Protein AF-A0A329XQ61-F1 (afdb_monomer_lite)

Secondary structure (DSSP, 8-state):
-------TT---GGGHHHHHHHHHHTTS-BTTB----------HHHHHHHHHHHGGG-EEEEEEEEE-TTS-EEEEEEEEEPTTSHHHHHHHH-SS--GGGPPPPHHHHHHHHH----------

pLDDT: mean 82.71, std 17.55, range [29.56, 96.75]

Sequence (124 aa):
MWRQHKPENGLHPAKIADILELLRSMTEARDGHAGQVLVNTHSPYLVQDAMQDHADDVLCAVPWRRRDADGRITESVTFNPLPGTWRSEQWERSDDRPRSSAPVSRSKLFAFLYNPSEPEETDE

Structure (mmCIF, N/CA/C/O backbone):
data_AF-A0A329XQ61-F1
#
_entry.id   AF-A0A329XQ61-F1
#
loop_
_atom_site.group_PDB
_atom_site.id
_atom_site.type_symbol
_atom_site.label_atom_id
_atom_site.label_alt_id
_atom_site.label_comp_id
_atom_site.label_asym_id
_atom_site.label_entity_id
_atom_site.label_seq_i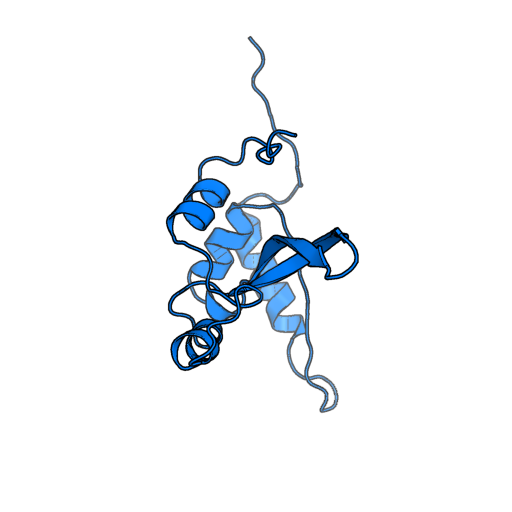d
_atom_site.pdbx_PDB_ins_code
_atom_site.Cartn_x
_atom_site.Cartn_y
_atom_site.Cartn_z
_atom_site.occupancy
_atom_site.B_iso_or_equiv
_atom_site.auth_seq_id
_atom_site.auth_comp_id
_atom_site.auth_asym_id
_atom_site.auth_atom_id
_atom_site.pdbx_PDB_model_num
ATOM 1 N N . MET A 1 1 ? -16.030 33.340 -6.146 1.00 35.09 1 MET A N 1
ATOM 2 C CA . MET A 1 1 ? -15.930 32.156 -7.026 1.00 35.09 1 MET A CA 1
ATOM 3 C C . MET A 1 1 ? -14.455 31.804 -7.129 1.00 35.09 1 MET A C 1
ATOM 5 O O . MET A 1 1 ? -13.739 32.503 -7.826 1.00 35.09 1 MET A O 1
ATOM 9 N N . TRP A 1 2 ? -13.975 30.814 -6.376 1.00 29.56 2 TRP A N 1
ATOM 10 C CA . TRP A 1 2 ? -12.562 30.424 -6.401 1.00 29.56 2 TRP A CA 1
ATOM 11 C C . TRP A 1 2 ? -12.450 28.989 -6.915 1.00 29.56 2 TRP A C 1
ATOM 13 O O . TRP A 1 2 ? -13.003 28.070 -6.317 1.00 29.56 2 TRP A O 1
ATOM 23 N N . ARG A 1 3 ? -11.773 28.817 -8.060 1.00 37.34 3 ARG A N 1
ATOM 24 C CA . ARG A 1 3 ? -11.316 27.512 -8.554 1.00 37.34 3 ARG A CA 1
ATOM 25 C C . ARG A 1 3 ? -10.262 27.007 -7.576 1.00 37.34 3 ARG A C 1
ATOM 27 O O . ARG A 1 3 ? -9.185 27.588 -7.483 1.00 37.34 3 ARG A O 1
ATOM 34 N N . GLN A 1 4 ? -10.578 25.939 -6.861 1.00 39.84 4 GLN A N 1
ATOM 35 C CA . GLN A 1 4 ? -9.623 25.240 -6.020 1.00 39.84 4 GLN A CA 1
ATOM 36 C C . GLN A 1 4 ? -8.660 24.471 -6.938 1.00 39.84 4 GLN A C 1
ATOM 38 O O . GLN A 1 4 ? -8.980 23.408 -7.461 1.00 39.84 4 GLN A O 1
ATOM 43 N N . HIS A 1 5 ? -7.494 25.051 -7.199 1.00 39.62 5 HIS A N 1
ATOM 44 C CA . HIS A 1 5 ? -6.340 24.308 -7.685 1.00 39.62 5 HIS A CA 1
ATOM 45 C C . HIS A 1 5 ? -5.757 23.622 -6.444 1.00 39.62 5 HIS A C 1
ATOM 47 O O . HIS A 1 5 ? -5.031 24.261 -5.692 1.00 39.62 5 HIS A O 1
ATOM 53 N N . LYS A 1 6 ? -6.169 22.384 -6.140 1.00 36.34 6 LYS A N 1
ATOM 54 C CA . LYS A 1 6 ? -5.522 21.577 -5.090 1.00 36.34 6 LYS A CA 1
ATOM 55 C C . LYS A 1 6 ? -4.110 21.222 -5.606 1.00 36.34 6 LYS A C 1
ATOM 57 O O . LYS A 1 6 ? -4.032 20.463 -6.568 1.00 36.34 6 LYS A O 1
ATOM 62 N N . PRO A 1 7 ? -3.013 21.789 -5.063 1.00 49.28 7 PRO A N 1
ATOM 63 C CA . PRO A 1 7 ? -1.663 21.684 -5.628 1.00 49.28 7 PRO A CA 1
ATOM 64 C C . PRO A 1 7 ? -0.805 20.555 -5.023 1.00 49.28 7 PRO A C 1
ATOM 66 O O . PRO A 1 7 ? 0.417 20.576 -5.133 1.00 49.28 7 PRO A O 1
ATOM 69 N N . GLU A 1 8 ? -1.406 19.555 -4.392 1.00 42.97 8 GLU A N 1
ATOM 70 C CA . GLU A 1 8 ? -0.681 18.462 -3.732 1.00 42.97 8 GLU A CA 1
ATOM 71 C C . GLU A 1 8 ? -0.600 17.291 -4.737 1.00 42.97 8 GLU A C 1
ATOM 73 O O . GLU A 1 8 ? -1.595 16.615 -4.964 1.00 42.97 8 GLU A O 1
ATOM 78 N N . ASN A 1 9 ? 0.464 17.009 -5.504 1.00 51.38 9 ASN A N 1
ATOM 79 C CA . ASN A 1 9 ? 1.899 17.086 -5.230 1.00 51.38 9 ASN A CA 1
ATOM 80 C C . ASN A 1 9 ? 2.730 17.089 -6.541 1.00 51.38 9 ASN A C 1
ATOM 82 O O . ASN A 1 9 ? 3.352 16.080 -6.844 1.00 51.38 9 ASN A O 1
ATOM 86 N N . GLY A 1 10 ? 2.722 18.148 -7.364 1.00 54.19 10 GLY A N 1
ATOM 87 C CA . GLY A 1 10 ? 3.696 18.393 -8.465 1.00 54.19 10 GLY A CA 1
ATOM 88 C C . GLY A 1 10 ? 3.888 17.344 -9.590 1.00 54.19 10 GLY A C 1
ATOM 89 O O . GLY A 1 10 ? 4.545 17.633 -10.588 1.00 54.19 10 GLY A O 1
ATOM 90 N N . LEU A 1 11 ? 3.322 16.147 -9.471 1.00 62.69 11 LEU A N 1
ATOM 91 C CA . LEU A 1 11 ? 3.426 15.047 -10.412 1.00 62.69 11 LEU A CA 1
ATOM 92 C C . LEU A 1 11 ? 2.224 15.096 -11.336 1.00 62.69 11 LEU A C 1
ATOM 94 O O . LEU A 1 11 ? 1.091 14.822 -10.943 1.00 62.69 11 LEU A O 1
ATOM 98 N N . HIS A 1 12 ? 2.483 15.482 -12.579 1.00 70.38 12 HIS A N 1
ATOM 99 C CA . HIS A 1 12 ? 1.481 15.436 -13.629 1.00 70.38 12 HIS A CA 1
ATOM 100 C C . HIS A 1 12 ? 0.968 13.989 -13.776 1.00 70.38 12 HIS A C 1
ATOM 102 O O . HIS A 1 12 ? 1.799 13.082 -13.787 1.00 70.38 12 HIS A O 1
ATOM 108 N N . PRO A 1 13 ? -0.346 13.736 -13.948 1.00 71.06 13 PRO A N 1
ATOM 109 C CA . PRO A 1 13 ? -0.880 12.376 -14.086 1.00 71.06 13 PRO A CA 1
ATOM 110 C C . PRO A 1 13 ? -0.158 11.537 -15.149 1.00 71.06 13 PRO A C 1
ATOM 112 O O . PRO A 1 13 ? 0.142 10.373 -14.927 1.00 71.06 13 PRO A O 1
ATOM 115 N N . ALA A 1 14 ? 0.248 12.171 -16.253 1.00 78.06 14 ALA A N 1
ATOM 116 C CA . ALA A 1 14 ? 1.047 11.534 -17.308 1.00 78.06 14 ALA A CA 1
ATOM 117 C C . ALA A 1 14 ? 2.466 11.084 -16.888 1.00 78.06 14 ALA A C 1
ATOM 119 O O . ALA A 1 14 ? 3.178 10.530 -17.713 1.00 78.06 14 ALA A O 1
ATOM 120 N N . LYS A 1 15 ? 2.909 11.372 -15.659 1.00 82.94 15 LYS A N 1
ATOM 121 C CA . LYS A 1 15 ? 4.202 10.958 -15.089 1.00 82.94 15 LYS A CA 1
ATOM 122 C C . LYS A 1 15 ? 4.075 9.893 -14.007 1.00 82.94 15 LYS A C 1
ATOM 124 O O . LYS A 1 15 ? 5.092 9.407 -13.532 1.00 82.94 15 LYS A O 1
ATOM 129 N N . ILE A 1 16 ? 2.854 9.539 -13.610 1.00 85.88 16 ILE A N 1
ATOM 130 C CA . ILE A 1 16 ? 2.622 8.562 -12.542 1.00 85.88 16 ILE A CA 1
ATOM 131 C C . ILE A 1 16 ? 3.120 7.178 -12.964 1.00 85.88 16 ILE A C 1
ATOM 133 O O . ILE A 1 16 ? 3.886 6.580 -12.211 1.00 85.88 16 ILE A O 1
ATOM 137 N N . ALA A 1 17 ? 2.783 6.740 -14.179 1.00 86.19 17 ALA A N 1
ATOM 138 C CA . ALA A 1 17 ? 3.252 5.471 -14.729 1.00 86.19 17 ALA A CA 1
ATOM 139 C C . ALA A 1 17 ? 4.791 5.397 -14.777 1.00 86.19 17 ALA A C 1
ATOM 141 O O . ALA A 1 17 ? 5.371 4.474 -14.209 1.00 86.19 17 ALA A O 1
ATOM 142 N N . ASP A 1 18 ? 5.454 6.426 -15.332 1.00 88.69 18 ASP A N 1
ATOM 143 C CA . ASP A 1 18 ? 6.927 6.527 -15.383 1.00 88.69 18 ASP A CA 1
ATOM 144 C C . ASP A 1 18 ? 7.562 6.386 -13.981 1.00 88.69 18 ASP A C 1
ATOM 146 O O . ASP A 1 18 ? 8.620 5.781 -13.799 1.00 88.69 18 ASP A O 1
ATOM 150 N N . ILE A 1 19 ? 6.924 6.966 -12.961 1.00 88.38 19 ILE A N 1
ATOM 151 C CA . ILE A 1 19 ? 7.416 6.936 -11.580 1.00 88.38 19 ILE A CA 1
ATOM 152 C C . ILE A 1 19 ? 7.205 5.571 -10.942 1.00 88.38 19 ILE A C 1
ATOM 154 O O . ILE A 1 19 ? 8.098 5.094 -10.244 1.00 88.38 19 ILE A O 1
ATOM 158 N N . LEU A 1 20 ? 6.054 4.936 -11.164 1.00 88.94 20 LEU A N 1
ATOM 159 C CA . LEU A 1 20 ? 5.820 3.578 -10.682 1.00 88.94 20 LEU A CA 1
ATOM 160 C C . LEU A 1 20 ? 6.802 2.595 -11.317 1.00 88.94 20 LEU A C 1
ATOM 162 O O . LEU A 1 20 ? 7.345 1.754 -10.603 1.00 88.94 20 LEU A O 1
ATOM 166 N N . GLU A 1 21 ? 7.090 2.733 -12.611 1.00 91.06 21 GLU A N 1
ATOM 167 C CA . GLU A 1 21 ? 8.102 1.929 -13.299 1.00 91.06 21 GLU A CA 1
ATOM 168 C C . GLU A 1 21 ? 9.492 2.123 -12.674 1.00 91.06 21 GLU A C 1
ATOM 170 O O . GLU A 1 21 ? 10.156 1.148 -12.311 1.00 91.06 21 GLU A O 1
ATOM 175 N N . LEU A 1 22 ? 9.901 3.375 -12.440 1.00 91.00 22 LEU A N 1
ATOM 176 C CA . LEU A 1 22 ? 11.162 3.676 -11.761 1.00 91.00 22 LEU A CA 1
ATOM 177 C C . LEU A 1 22 ? 11.225 3.037 -10.366 1.00 91.00 22 LEU A C 1
ATOM 179 O O . LEU A 1 22 ? 12.192 2.346 -10.047 1.00 91.00 22 LEU A O 1
ATOM 183 N N . LEU A 1 23 ? 10.198 3.230 -9.538 1.00 90.62 23 LEU A N 1
ATOM 184 C CA . LEU A 1 23 ? 10.143 2.667 -8.186 1.00 90.62 23 LEU A CA 1
ATOM 185 C C . LEU A 1 23 ? 10.185 1.131 -8.202 1.00 90.62 23 LEU A C 1
ATOM 187 O O . LEU A 1 23 ? 10.824 0.531 -7.340 1.00 90.62 23 LEU A O 1
ATOM 191 N N . ARG A 1 24 ? 9.567 0.489 -9.200 1.00 89.56 24 ARG A N 1
ATOM 192 C CA . ARG A 1 24 ? 9.619 -0.967 -9.401 1.00 89.56 24 ARG A CA 1
ATOM 193 C C . ARG A 1 24 ? 11.009 -1.444 -9.790 1.00 89.56 24 ARG A C 1
ATOM 195 O O . ARG A 1 24 ? 11.483 -2.406 -9.194 1.00 89.56 24 ARG A O 1
ATOM 202 N N . SER A 1 25 ? 11.701 -0.748 -10.690 1.00 90.75 25 SER A N 1
ATOM 203 C CA . SER A 1 25 ? 13.091 -1.089 -11.041 1.00 90.75 25 SER A CA 1
ATOM 204 C C . SER A 1 25 ? 14.027 -1.051 -9.824 1.00 90.75 25 SER A C 1
ATOM 206 O O . SER A 1 25 ? 14.987 -1.809 -9.736 1.00 90.75 25 SER A O 1
ATOM 208 N N . MET A 1 26 ? 13.719 -0.222 -8.820 1.00 89.56 26 MET A N 1
ATOM 209 C CA . MET A 1 26 ? 14.490 -0.170 -7.574 1.00 89.56 26 MET A CA 1
ATOM 210 C C . MET A 1 26 ? 14.271 -1.390 -6.663 1.00 89.56 26 MET A C 1
ATOM 212 O O . MET A 1 26 ? 15.036 -1.574 -5.716 1.00 89.56 26 MET A O 1
ATOM 216 N N . THR A 1 27 ? 13.251 -2.216 -6.922 1.00 89.75 27 THR A N 1
ATOM 217 C CA . THR A 1 27 ? 13.008 -3.477 -6.195 1.00 89.75 27 THR A CA 1
ATOM 218 C C . THR A 1 27 ? 13.829 -4.646 -6.738 1.00 89.75 27 THR A C 1
ATOM 220 O O . THR A 1 27 ? 13.926 -5.685 -6.081 1.00 89.75 27 THR A O 1
ATOM 223 N N . GLU A 1 28 ? 14.456 -4.481 -7.908 1.00 88.06 28 GLU A N 1
ATOM 224 C CA . GLU A 1 28 ? 15.328 -5.496 -8.488 1.00 88.06 28 GLU A CA 1
ATOM 225 C C . GLU A 1 28 ? 16.465 -5.843 -7.524 1.00 88.06 28 GLU A C 1
ATOM 227 O O . GLU A 1 28 ? 17.084 -4.972 -6.903 1.00 88.06 28 GLU A O 1
ATOM 232 N N . ALA A 1 29 ? 16.734 -7.142 -7.386 1.00 83.19 29 ALA A N 1
ATOM 233 C CA . ALA A 1 29 ? 17.749 -7.613 -6.466 1.00 83.19 29 ALA A CA 1
ATOM 234 C C . ALA A 1 29 ? 19.131 -7.083 -6.870 1.00 83.19 29 ALA A C 1
ATOM 236 O O . ALA A 1 29 ? 19.572 -7.255 -8.008 1.00 83.19 29 ALA A O 1
ATOM 237 N N . ARG A 1 30 ? 19.840 -6.477 -5.917 1.00 82.88 30 ARG A N 1
ATOM 238 C CA . ARG A 1 30 ? 21.213 -5.993 -6.100 1.00 82.88 30 ARG A CA 1
ATOM 239 C C . ARG A 1 30 ? 22.147 -6.782 -5.209 1.00 82.88 30 ARG A C 1
ATOM 241 O O . ARG A 1 30 ? 21.857 -6.993 -4.034 1.00 82.88 30 ARG A O 1
ATOM 248 N N . ASP A 1 31 ? 23.243 -7.260 -5.790 1.00 85.69 31 ASP A N 1
ATOM 249 C CA . ASP A 1 31 ? 24.277 -8.018 -5.079 1.00 85.69 31 ASP A CA 1
ATOM 250 C C . ASP A 1 31 ? 23.710 -9.194 -4.256 1.00 85.69 31 ASP A C 1
ATOM 252 O O . ASP A 1 31 ? 24.133 -9.453 -3.131 1.00 85.69 31 ASP A O 1
ATOM 256 N N . GLY A 1 32 ? 22.695 -9.882 -4.795 1.00 85.00 32 GLY A N 1
ATOM 257 C CA . GLY A 1 32 ? 22.037 -11.023 -4.145 1.00 85.00 32 GLY A CA 1
ATOM 258 C C . GLY A 1 32 ? 21.023 -10.674 -3.048 1.00 85.00 32 GLY A C 1
ATOM 259 O O . GLY A 1 32 ? 20.491 -11.585 -2.419 1.00 85.00 32 GLY A O 1
ATOM 260 N N . HIS A 1 33 ? 20.721 -9.393 -2.826 1.00 83.62 33 HIS A N 1
ATOM 261 C CA . HIS A 1 33 ? 19.750 -8.940 -1.829 1.00 83.62 33 HIS A CA 1
ATOM 262 C C . HIS A 1 33 ? 18.470 -8.454 -2.509 1.00 83.62 33 HIS A C 1
ATOM 264 O O . HIS A 1 33 ? 18.530 -7.643 -3.432 1.00 83.62 33 HIS A O 1
ATOM 270 N N . ALA A 1 34 ? 17.311 -8.932 -2.049 1.00 84.50 34 ALA A N 1
ATOM 271 C CA . ALA A 1 34 ? 16.018 -8.452 -2.531 1.00 84.50 34 ALA A CA 1
ATOM 272 C C . ALA A 1 34 ? 15.818 -6.970 -2.168 1.00 84.50 34 ALA A C 1
ATOM 274 O O . ALA A 1 34 ? 16.047 -6.577 -1.022 1.00 84.50 34 ALA A O 1
ATOM 275 N N . GLY A 1 35 ? 15.390 -6.156 -3.137 1.00 88.56 35 GLY A N 1
ATOM 276 C CA . GLY A 1 35 ? 15.049 -4.754 -2.921 1.00 88.56 35 GLY A CA 1
ATOM 277 C C . GLY A 1 35 ? 13.587 -4.600 -2.506 1.00 88.56 35 GLY A C 1
ATOM 278 O O . GLY A 1 35 ? 12.702 -5.240 -3.069 1.00 88.56 35 GLY A O 1
ATOM 279 N N . GLN A 1 36 ? 13.312 -3.727 -1.537 1.00 91.12 36 GLN A N 1
ATOM 280 C CA . GLN A 1 36 ? 11.948 -3.336 -1.187 1.00 91.12 36 GLN A CA 1
ATOM 281 C C . GLN A 1 36 ? 11.841 -1.815 -1.155 1.00 91.12 36 GLN A C 1
ATOM 283 O O . GLN A 1 36 ? 12.646 -1.136 -0.520 1.00 91.12 36 GLN A O 1
ATOM 288 N N . VAL A 1 37 ? 10.808 -1.291 -1.810 1.00 92.75 37 VAL A N 1
ATOM 289 C CA . VAL A 1 37 ? 10.455 0.128 -1.779 1.00 92.75 37 VAL A CA 1
ATOM 290 C C . VAL A 1 37 ? 9.075 0.255 -1.150 1.00 92.75 37 VAL A C 1
ATOM 292 O O . VAL A 1 37 ? 8.115 -0.340 -1.634 1.00 92.75 37 VAL A O 1
ATOM 295 N N . LEU A 1 38 ? 8.975 1.017 -0.060 1.00 93.56 38 LEU A N 1
ATOM 296 C CA . LEU A 1 38 ? 7.700 1.358 0.566 1.00 93.56 38 LEU A CA 1
ATOM 297 C C . LEU A 1 38 ? 7.324 2.788 0.186 1.00 93.56 38 LEU A C 1
ATOM 299 O O . LEU A 1 38 ? 8.052 3.730 0.498 1.00 93.56 38 LEU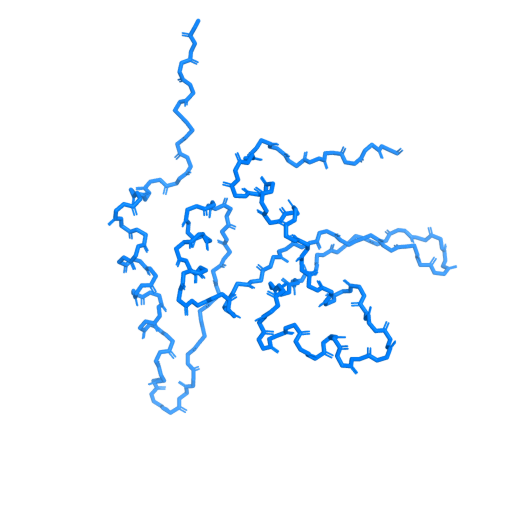 A O 1
ATOM 303 N N . VAL A 1 39 ? 6.169 2.944 -0.454 1.00 92.56 39 VAL A N 1
ATOM 304 C CA . VAL A 1 39 ? 5.628 4.248 -0.840 1.00 92.56 39 VAL A CA 1
ATOM 305 C C . VAL A 1 39 ? 4.376 4.511 -0.023 1.00 92.56 39 VAL A C 1
ATOM 307 O O . VAL A 1 39 ? 3.389 3.791 -0.141 1.00 92.56 39 VAL A O 1
ATOM 310 N N . ASN A 1 40 ? 4.404 5.558 0.796 1.00 92.44 40 ASN A N 1
ATOM 311 C CA . ASN A 1 40 ? 3.192 6.101 1.392 1.00 92.44 40 ASN A CA 1
ATOM 312 C C . ASN A 1 40 ? 2.650 7.199 0.468 1.00 92.44 40 ASN A C 1
ATOM 314 O O . ASN A 1 40 ? 3.402 8.074 0.037 1.00 92.44 40 ASN A O 1
ATOM 318 N N . THR A 1 41 ? 1.364 7.139 0.131 1.00 89.38 41 THR A N 1
ATOM 319 C CA . THR A 1 41 ? 0.724 8.111 -0.753 1.00 89.38 41 THR A CA 1
ATOM 320 C C . THR A 1 41 ? -0.704 8.401 -0.309 1.00 89.38 41 THR A C 1
ATOM 322 O O . THR A 1 41 ? -1.434 7.511 0.120 1.00 89.38 41 THR A O 1
ATOM 325 N N . HIS A 1 42 ? -1.120 9.653 -0.491 1.00 88.62 42 HIS A N 1
ATOM 326 C CA . HIS A 1 42 ? -2.524 10.066 -0.446 1.00 88.62 42 HIS A CA 1
ATOM 327 C C . HIS A 1 42 ? -3.089 10.338 -1.850 1.00 88.62 42 HIS A C 1
ATOM 329 O O . HIS A 1 42 ? -4.235 10.753 -1.976 1.00 88.62 42 HIS A O 1
ATOM 335 N N . SER A 1 43 ? -2.300 10.128 -2.913 1.00 87.06 43 SER A N 1
ATOM 336 C CA . SER A 1 43 ? -2.728 10.399 -4.287 1.00 87.06 43 SER A CA 1
ATOM 337 C C . SER A 1 43 ? -3.651 9.286 -4.794 1.00 87.06 43 SER A C 1
ATOM 339 O O . SER A 1 43 ? -3.169 8.169 -5.015 1.00 87.06 43 SER A O 1
ATOM 341 N N . PRO A 1 44 ? -4.944 9.565 -5.059 1.00 88.69 44 PRO A N 1
ATOM 342 C CA . PRO A 1 44 ? -5.844 8.564 -5.623 1.00 88.69 44 PRO A CA 1
ATOM 343 C C . PRO A 1 44 ? -5.397 8.130 -7.023 1.00 88.69 44 PRO A C 1
ATOM 345 O O . PRO A 1 44 ? -5.615 6.985 -7.399 1.00 88.69 44 PRO A O 1
ATOM 348 N N . TYR A 1 45 ? -4.714 9.002 -7.772 1.00 87.56 45 TYR A N 1
ATOM 349 C CA . TYR A 1 45 ? -4.211 8.690 -9.110 1.00 87.56 45 TYR A CA 1
ATOM 350 C C . TYR A 1 45 ? -3.076 7.661 -9.086 1.00 87.56 45 TYR A C 1
ATOM 352 O O . TYR A 1 45 ? -3.072 6.751 -9.905 1.00 87.56 45 TYR A O 1
ATOM 360 N N . LEU A 1 46 ? -2.143 7.763 -8.127 1.00 88.38 46 LEU A N 1
ATOM 361 C CA . LEU A 1 46 ? -1.064 6.776 -7.980 1.00 88.38 46 LEU A CA 1
ATOM 362 C C . LEU A 1 46 ? -1.627 5.413 -7.576 1.00 88.38 46 LEU A C 1
ATOM 364 O O . LEU A 1 46 ? -1.204 4.389 -8.101 1.00 88.38 46 LEU A O 1
ATOM 368 N N . VAL A 1 47 ? -2.613 5.408 -6.676 1.00 91.75 47 VAL A N 1
ATOM 369 C CA . VAL A 1 47 ? -3.292 4.178 -6.255 1.00 91.75 47 VAL A CA 1
ATOM 370 C C . VAL A 1 47 ? -4.072 3.553 -7.414 1.00 91.75 47 VAL A C 1
ATOM 372 O O . VAL A 1 47 ? -3.961 2.350 -7.616 1.00 91.75 47 VAL A O 1
ATOM 375 N N . GLN A 1 48 ? -4.806 4.345 -8.205 1.00 91.06 48 GLN A N 1
ATOM 376 C CA . GLN A 1 48 ? -5.507 3.849 -9.397 1.00 91.06 48 GLN A CA 1
ATOM 377 C C . GLN A 1 48 ? -4.553 3.196 -10.393 1.00 91.06 48 GLN A C 1
ATOM 379 O O . GLN A 1 48 ? -4.855 2.108 -10.867 1.00 91.06 48 GLN A O 1
ATOM 384 N N . ASP A 1 49 ? -3.419 3.834 -10.682 1.00 90.94 49 ASP A N 1
ATOM 385 C CA . ASP A 1 49 ? -2.426 3.327 -11.633 1.00 90.94 49 ASP A CA 1
ATOM 386 C C . ASP A 1 49 ? -1.770 2.035 -11.117 1.00 90.94 49 ASP A C 1
ATOM 388 O O . ASP A 1 49 ? -1.752 1.021 -11.808 1.00 90.94 49 ASP A O 1
ATOM 392 N N . ALA A 1 50 ? -1.362 2.007 -9.841 1.00 92.19 50 ALA A N 1
ATOM 393 C CA . ALA A 1 50 ? -0.821 0.802 -9.208 1.00 92.19 50 ALA A CA 1
ATOM 394 C C . ALA A 1 50 ? -1.819 -0.370 -9.215 1.00 92.19 50 ALA A C 1
ATOM 396 O O . ALA A 1 50 ? -1.424 -1.521 -9.384 1.00 92.19 50 ALA A O 1
ATOM 397 N N . MET A 1 51 ? -3.115 -0.091 -9.057 1.00 92.81 51 MET A N 1
ATOM 398 C CA . MET A 1 51 ? -4.163 -1.111 -9.067 1.00 92.81 51 MET A CA 1
ATOM 399 C C . MET A 1 51 ? -4.425 -1.738 -10.440 1.00 92.81 51 MET A C 1
ATOM 401 O O . MET A 1 51 ? -5.047 -2.798 -10.466 1.00 92.81 51 MET A O 1
ATOM 405 N N . GLN A 1 52 ? -4.006 -1.119 -11.552 1.00 90.62 52 GLN A N 1
ATOM 406 C CA . GLN A 1 52 ? -4.291 -1.646 -12.895 1.00 90.62 52 GLN A CA 1
ATOM 407 C C . GLN A 1 52 ? -3.642 -3.014 -13.108 1.00 90.62 52 GLN A C 1
ATOM 409 O O . GLN A 1 52 ? -4.339 -3.966 -13.451 1.00 90.62 52 GLN A O 1
ATOM 414 N N . ASP A 1 53 ? -2.346 -3.117 -12.810 1.00 88.62 53 ASP A N 1
ATOM 415 C CA . ASP A 1 53 ? -1.564 -4.336 -13.049 1.00 88.62 53 ASP A CA 1
ATOM 416 C C . ASP A 1 53 ? -1.006 -4.962 -11.762 1.00 88.62 53 ASP A C 1
ATOM 418 O O . ASP A 1 53 ? -0.512 -6.089 -11.768 1.00 88.62 53 ASP A O 1
ATOM 422 N N . HIS A 1 54 ? -1.084 -4.248 -10.635 1.00 92.50 54 HIS A N 1
ATOM 423 C CA . HIS A 1 54 ? -0.371 -4.607 -9.411 1.00 92.50 54 HIS A CA 1
ATOM 424 C C . HIS A 1 54 ? -1.178 -4.319 -8.138 1.00 92.50 54 HIS A C 1
ATOM 426 O O . HIS A 1 54 ? -0.654 -3.823 -7.138 1.00 92.50 54 HIS A O 1
ATOM 432 N N . ALA A 1 55 ? -2.470 -4.654 -8.151 1.00 93.94 55 ALA A N 1
ATOM 433 C CA . ALA A 1 55 ? -3.359 -4.477 -7.000 1.00 93.94 55 ALA A CA 1
ATOM 434 C C . ALA A 1 55 ? -2.837 -5.146 -5.711 1.00 93.94 55 ALA A C 1
ATOM 436 O O . ALA A 1 55 ? -3.083 -4.644 -4.615 1.00 93.94 55 ALA A O 1
ATOM 437 N N . ASP A 1 56 ? -2.079 -6.238 -5.838 1.00 94.44 56 ASP A N 1
ATOM 438 C CA . ASP A 1 56 ? -1.438 -6.941 -4.723 1.00 94.44 56 ASP A CA 1
ATOM 439 C C . ASP A 1 56 ? -0.372 -6.109 -3.986 1.00 94.44 56 ASP A C 1
ATOM 441 O O . ASP A 1 56 ? -0.030 -6.423 -2.845 1.00 94.44 56 ASP A O 1
ATOM 445 N N . ASP A 1 57 ? 0.162 -5.053 -4.602 1.00 93.12 57 ASP A N 1
ATOM 446 C CA . ASP A 1 57 ? 1.172 -4.178 -3.991 1.00 93.12 57 ASP A CA 1
ATOM 447 C C . ASP A 1 57 ? 0.548 -3.067 -3.134 1.00 93.12 57 ASP A C 1
ATOM 449 O O . ASP A 1 57 ? 1.249 -2.378 -2.391 1.00 93.12 57 ASP A O 1
ATOM 453 N N . VAL A 1 58 ? -0.774 -2.887 -3.212 1.00 95.06 58 VAL A N 1
ATOM 454 C CA . VAL A 1 58 ? -1.484 -1.811 -2.521 1.00 95.06 58 VAL A CA 1
ATOM 455 C C . VAL A 1 58 ? -1.970 -2.279 -1.152 1.00 95.06 58 VAL A C 1
ATOM 457 O O . VAL A 1 58 ? -2.755 -3.219 -1.020 1.00 95.06 58 VAL A O 1
ATOM 460 N N . LEU A 1 59 ? -1.547 -1.553 -0.117 1.00 95.88 59 LEU A N 1
ATOM 461 C CA . LEU A 1 59 ? -2.081 -1.656 1.237 1.00 95.88 59 LEU A CA 1
ATOM 462 C C . LEU A 1 59 ? -2.708 -0.324 1.636 1.00 95.88 59 LEU A C 1
ATOM 464 O O . LEU A 1 59 ? -2.124 0.740 1.434 1.00 95.88 59 LEU A O 1
ATOM 468 N N . CYS A 1 60 ? -3.883 -0.376 2.250 1.00 95.94 60 CYS A N 1
ATOM 469 C CA . CYS A 1 60 ? -4.546 0.812 2.762 1.00 95.94 60 CYS A CA 1
ATOM 470 C C . CYS A 1 60 ? -4.265 0.976 4.252 1.00 95.94 60 CYS A C 1
ATOM 472 O O . CYS A 1 60 ? -4.518 0.063 5.039 1.00 95.94 60 CYS A O 1
ATOM 474 N N . ALA A 1 61 ? -3.826 2.169 4.643 1.00 94.88 61 ALA A N 1
ATOM 475 C CA . ALA A 1 61 ? -3.787 2.577 6.038 1.00 94.88 61 ALA A CA 1
ATOM 476 C C . ALA A 1 61 ? -5.222 2.719 6.575 1.00 94.88 61 ALA A C 1
ATOM 478 O O . ALA A 1 61 ? -5.984 3.585 6.140 1.00 94.88 61 ALA A O 1
ATOM 479 N N . VAL A 1 62 ? -5.603 1.851 7.509 1.00 92.88 62 VAL A N 1
ATOM 480 C CA . VAL A 1 62 ? -6.914 1.843 8.159 1.00 92.88 62 VAL A CA 1
ATOM 481 C C . VAL A 1 62 ? -6.723 2.192 9.635 1.00 92.88 62 VAL A C 1
ATOM 483 O O . VAL A 1 62 ? -6.033 1.458 10.345 1.0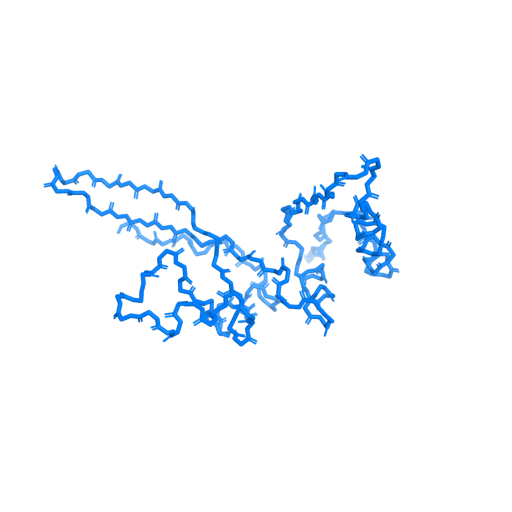0 92.88 62 VAL A O 1
ATOM 486 N N . PRO A 1 63 ? -7.320 3.295 10.121 1.00 91.00 63 PRO A N 1
ATOM 487 C CA . PRO A 1 63 ? -7.329 3.605 11.542 1.00 91.00 63 PRO A CA 1
ATOM 488 C C . PRO A 1 63 ? -7.983 2.478 12.341 1.00 91.00 63 PRO A C 1
ATOM 490 O O . PRO A 1 63 ? -9.040 1.951 11.980 1.00 91.00 63 PRO A O 1
ATOM 493 N N . TRP A 1 64 ? -7.345 2.127 13.445 1.00 85.56 64 TRP A N 1
ATOM 494 C CA . TRP A 1 64 ? -7.751 1.075 14.352 1.00 85.56 64 TRP A CA 1
ATOM 495 C C . TRP A 1 64 ? -7.842 1.641 15.759 1.00 85.56 64 TRP A C 1
ATOM 497 O O . TRP A 1 64 ? -6.879 2.203 16.272 1.00 85.56 64 TRP A O 1
ATOM 507 N N . ARG A 1 65 ? -8.996 1.469 16.405 1.00 87.75 65 ARG A N 1
ATOM 508 C CA . ARG A 1 65 ? -9.203 1.881 17.792 1.00 87.75 65 ARG A CA 1
ATOM 509 C C . ARG A 1 65 ? -9.688 0.691 18.600 1.00 87.75 65 ARG A C 1
ATOM 511 O O . ARG A 1 65 ? -10.710 0.088 18.272 1.00 87.75 65 ARG A O 1
ATOM 518 N N . ARG A 1 66 ? -8.950 0.337 19.650 1.00 86.00 66 ARG A N 1
ATOM 519 C CA . ARG A 1 66 ? -9.286 -0.764 20.559 1.00 86.0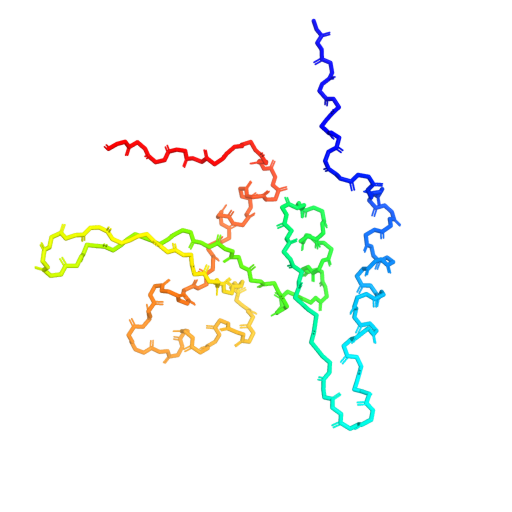0 66 ARG A CA 1
ATOM 520 C C . ARG A 1 66 ? -9.410 -0.233 21.975 1.00 86.00 66 ARG A C 1
ATOM 522 O O . ARG A 1 66 ? -8.591 0.566 22.413 1.00 86.00 66 ARG A O 1
ATOM 529 N N . ARG A 1 67 ? -10.428 -0.708 22.690 1.00 87.31 67 ARG A N 1
ATOM 530 C CA . ARG A 1 67 ? -10.489 -0.571 24.143 1.00 87.31 67 ARG A CA 1
ATOM 531 C C . ARG A 1 67 ? -9.793 -1.773 24.774 1.00 87.31 67 ARG A C 1
ATOM 533 O O . ARG A 1 67 ? -10.174 -2.913 24.505 1.00 87.31 67 ARG A O 1
ATOM 540 N N . ASP A 1 68 ? -8.777 -1.506 25.575 1.00 86.19 68 ASP A N 1
ATOM 541 C CA . ASP A 1 68 ? -8.042 -2.512 26.326 1.00 86.19 68 ASP A CA 1
ATOM 542 C C . ASP A 1 68 ? -8.805 -2.936 27.587 1.00 86.19 68 ASP A C 1
ATOM 544 O O . ASP A 1 68 ? -9.791 -2.316 27.995 1.00 86.19 68 ASP A O 1
ATOM 548 N N . ALA A 1 69 ? -8.361 -4.034 28.204 1.00 88.19 69 ALA A N 1
ATOM 549 C CA . ALA A 1 69 ? -9.015 -4.615 29.377 1.00 88.19 69 ALA A CA 1
ATOM 550 C C . ALA A 1 69 ? -9.011 -3.680 30.604 1.00 88.19 69 ALA A C 1
ATOM 552 O O . ALA A 1 69 ? -9.869 -3.810 31.472 1.00 88.19 69 ALA A O 1
ATOM 553 N N . ASP A 1 70 ? -8.075 -2.730 30.664 1.00 92.38 70 ASP A N 1
ATOM 554 C CA . ASP A 1 70 ? -7.967 -1.698 31.701 1.00 92.38 70 ASP A CA 1
ATOM 555 C C . ASP A 1 70 ? -8.808 -0.440 31.398 1.00 92.38 70 ASP A C 1
ATOM 557 O O . ASP A 1 70 ? -8.761 0.540 32.141 1.00 92.38 70 ASP A O 1
ATOM 561 N N . GLY A 1 71 ? -9.588 -0.457 30.311 1.00 91.56 71 GLY A N 1
ATOM 562 C CA . GLY A 1 71 ? -10.441 0.648 29.882 1.00 91.56 71 GLY A CA 1
ATOM 563 C C . GLY A 1 71 ? -9.729 1.709 29.044 1.00 91.56 71 GLY A C 1
ATOM 564 O O . GLY A 1 71 ? -10.401 2.619 28.550 1.00 91.56 71 GLY A O 1
ATOM 565 N N . ARG A 1 72 ? -8.410 1.597 28.827 1.00 93.31 72 ARG A N 1
ATOM 566 C CA . ARG A 1 72 ? -7.679 2.511 27.944 1.00 93.31 72 ARG A CA 1
ATOM 567 C C . ARG A 1 72 ? -8.119 2.336 26.500 1.00 93.31 72 ARG A C 1
ATOM 569 O O . ARG A 1 72 ? -8.483 1.245 26.066 1.00 93.31 72 ARG A O 1
ATOM 576 N N . ILE A 1 73 ? -8.085 3.430 25.752 1.00 91.06 73 ILE A N 1
ATOM 577 C CA . ILE A 1 73 ? -8.288 3.417 24.309 1.00 91.06 73 ILE A CA 1
ATOM 578 C C . ILE A 1 73 ? -6.913 3.529 23.661 1.00 91.06 73 ILE A C 1
ATOM 580 O O . ILE A 1 73 ? -6.181 4.481 23.923 1.00 91.06 73 ILE A O 1
ATOM 584 N N . THR A 1 74 ? -6.569 2.554 22.827 1.00 90.12 74 THR A N 1
ATOM 585 C CA . THR A 1 74 ? -5.377 2.597 21.983 1.00 90.12 74 THR A CA 1
ATOM 586 C C . THR A 1 74 ? -5.793 2.820 20.546 1.00 90.12 74 THR A C 1
ATOM 588 O O . THR A 1 74 ? -6.656 2.114 20.015 1.00 90.12 74 THR A O 1
ATOM 591 N N . GLU A 1 75 ? -5.145 3.796 19.928 1.00 91.75 75 GLU A N 1
ATOM 592 C CA . GLU A 1 75 ? -5.252 4.086 18.509 1.00 91.75 75 GLU A CA 1
ATOM 593 C C . GLU A 1 75 ? -3.992 3.594 17.805 1.00 91.75 75 GLU A C 1
ATOM 595 O O . GLU A 1 75 ? -2.868 3.781 18.274 1.00 91.75 75 GLU A O 1
ATOM 600 N N . SER A 1 76 ? -4.185 2.915 16.686 1.00 90.94 76 SER A N 1
ATOM 601 C CA . SER A 1 76 ? -3.119 2.469 15.805 1.00 90.94 76 SER A CA 1
ATOM 602 C C . SER A 1 76 ? -3.590 2.523 14.356 1.00 90.94 76 SER A C 1
ATOM 604 O O . SER A 1 76 ? -4.741 2.839 14.061 1.00 90.94 76 SER A O 1
ATOM 606 N N . VAL A 1 77 ? -2.684 2.238 13.430 1.00 92.94 77 VAL A N 1
ATOM 607 C CA . VAL A 1 77 ? -3.000 2.097 12.010 1.00 92.94 77 VAL A CA 1
ATOM 608 C C . VAL A 1 77 ? -2.647 0.682 11.601 1.00 92.94 77 VAL A C 1
ATOM 610 O O . VAL A 1 77 ? -1.565 0.186 11.921 1.00 92.94 77 VAL A O 1
ATOM 613 N N . THR A 1 78 ? -3.558 0.035 10.890 1.00 93.81 78 THR A N 1
ATOM 614 C CA . THR A 1 78 ? -3.315 -1.255 10.254 1.00 93.81 78 THR A CA 1
ATOM 615 C C . THR A 1 78 ? -3.187 -1.069 8.749 1.00 93.81 78 THR A C 1
ATOM 617 O O . THR A 1 78 ? -3.730 -0.124 8.180 1.00 93.81 78 THR A O 1
ATOM 620 N N . PHE A 1 79 ? -2.433 -1.952 8.100 1.00 94.75 79 PHE A N 1
ATOM 621 C CA . PHE A 1 79 ? -2.219 -1.918 6.656 1.00 94.75 79 PHE A CA 1
ATOM 622 C C . PHE A 1 79 ? -2.970 -3.080 6.023 1.00 94.75 79 PHE A C 1
ATOM 624 O O . PHE A 1 79 ? -2.508 -4.220 6.023 1.00 94.75 79 PHE A O 1
ATOM 631 N N . ASN A 1 80 ? -4.164 -2.776 5.531 1.00 96.25 80 ASN A N 1
ATOM 632 C CA . ASN A 1 80 ? -5.124 -3.772 5.090 1.00 96.25 80 ASN A CA 1
ATOM 633 C C . ASN A 1 80 ? -5.003 -3.987 3.573 1.00 96.25 80 ASN A C 1
ATOM 635 O O . ASN A 1 80 ? -4.869 -3.004 2.837 1.00 96.25 80 ASN A O 1
ATOM 639 N N . PRO A 1 81 ? -5.062 -5.239 3.085 1.00 96.75 81 PRO A N 1
ATOM 640 C CA . PRO A 1 81 ? -4.938 -5.526 1.662 1.00 96.75 81 PRO A CA 1
ATOM 641 C C . PRO A 1 81 ? -6.198 -5.143 0.884 1.00 96.75 81 PRO A C 1
ATOM 643 O O . PRO A 1 81 ? -7.288 -4.991 1.447 1.00 96.75 81 PRO A O 1
ATOM 646 N N . LEU A 1 82 ? -6.063 -5.034 -0.437 1.00 95.94 82 LEU A N 1
ATOM 647 C CA . LEU A 1 82 ? -7.220 -4.973 -1.324 1.00 95.94 82 LEU A CA 1
ATOM 648 C C . LEU A 1 82 ? -7.912 -6.348 -1.414 1.00 95.94 82 LEU A C 1
ATOM 650 O O . LEU A 1 82 ? -7.247 -7.380 -1.316 1.00 95.94 82 LEU A O 1
ATOM 654 N N . PRO A 1 83 ? -9.241 -6.397 -1.596 1.00 93.62 83 PRO A N 1
ATOM 655 C CA . PRO A 1 83 ? -9.969 -7.654 -1.733 1.00 93.62 83 PRO A CA 1
ATOM 656 C C . PRO A 1 83 ? -9.659 -8.325 -3.075 1.00 93.62 83 PRO A C 1
ATOM 658 O O . PRO A 1 83 ? -9.586 -7.647 -4.099 1.00 93.62 83 PRO A O 1
ATOM 661 N N . GLY A 1 84 ? -9.549 -9.655 -3.082 1.00 92.50 84 GLY A N 1
ATOM 662 C CA . GLY A 1 84 ? -9.230 -10.427 -4.289 1.00 92.50 84 GLY A CA 1
ATOM 663 C C . GLY A 1 84 ? -7.750 -10.399 -4.682 1.00 92.50 84 GLY A C 1
ATOM 664 O O . GLY A 1 84 ? -7.423 -10.740 -5.812 1.00 92.50 84 GLY A O 1
ATOM 665 N N . THR A 1 85 ? -6.879 -9.986 -3.760 1.00 94.69 85 THR A N 1
ATOM 666 C CA . THR A 1 85 ? -5.415 -10.079 -3.872 1.00 94.69 85 THR A CA 1
ATOM 667 C C . THR A 1 85 ? -4.908 -11.332 -3.170 1.00 94.69 85 THR A C 1
ATOM 669 O O . THR A 1 85 ? -5.538 -11.795 -2.210 1.00 94.69 85 THR A O 1
ATOM 672 N N . TRP A 1 86 ? -3.726 -11.833 -3.533 1.00 94.81 86 TRP A N 1
ATOM 673 C CA . TRP A 1 86 ? -3.127 -12.964 -2.804 1.00 94.81 86 TRP A CA 1
ATOM 674 C C . TRP A 1 86 ? -2.918 -12.633 -1.315 1.00 94.81 86 TRP A C 1
ATOM 676 O O . TRP A 1 86 ? -2.993 -13.504 -0.449 1.00 94.81 86 TRP A O 1
ATOM 686 N N . ARG A 1 87 ? -2.721 -11.345 -0.993 1.00 92.94 87 ARG A N 1
ATOM 687 C CA . ARG A 1 87 ? -2.605 -10.854 0.388 1.00 92.94 87 ARG A CA 1
ATOM 688 C C . ARG A 1 87 ? -3.909 -10.978 1.175 1.00 92.94 87 ARG A C 1
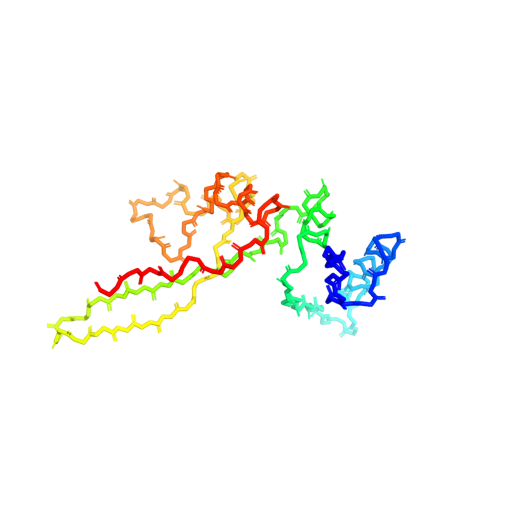ATOM 690 O O . ARG A 1 87 ? -3.862 -11.153 2.390 1.00 92.94 87 ARG A O 1
ATOM 697 N N . SER A 1 88 ? -5.063 -10.888 0.511 1.00 95.31 88 SER A N 1
ATOM 698 C CA . SER A 1 88 ? -6.369 -11.091 1.150 1.00 95.31 88 SER A CA 1
ATOM 699 C C . SER A 1 88 ? -6.700 -12.562 1.409 1.00 95.31 88 SER A C 1
ATOM 701 O O . SER A 1 88 ? -7.423 -12.857 2.360 1.00 95.31 88 SER A O 1
ATOM 703 N N . GLU A 1 89 ? -6.115 -13.495 0.652 1.00 93.88 89 GLU A N 1
ATOM 704 C CA . GLU A 1 89 ? -6.441 -14.921 0.762 1.00 93.88 89 GLU A CA 1
ATOM 705 C C . GLU A 1 89 ? -6.146 -15.502 2.147 1.00 93.88 89 GLU A C 1
ATOM 707 O O . GLU A 1 89 ? -6.909 -16.327 2.648 1.00 93.88 89 GLU A O 1
ATOM 712 N N . GLN A 1 90 ? -5.048 -15.084 2.789 1.00 88.56 90 GLN A N 1
ATOM 713 C CA . GLN A 1 90 ? -4.710 -15.579 4.125 1.00 88.56 90 GLN A CA 1
ATOM 714 C C . GLN A 1 90 ? -5.798 -15.217 5.139 1.00 88.56 90 GLN A C 1
ATOM 716 O O . GLN A 1 90 ? -6.167 -16.049 5.963 1.00 88.56 90 GLN A O 1
ATOM 721 N N . TRP A 1 91 ? -6.333 -13.997 5.060 1.00 94.25 91 TRP A N 1
ATOM 722 C CA . TRP A 1 91 ? -7.427 -13.563 5.922 1.00 94.25 91 TRP A CA 1
ATOM 723 C C . TRP A 1 91 ? -8.722 -14.324 5.619 1.00 94.25 91 TRP A C 1
ATOM 725 O O . TRP A 1 91 ? -9.419 -14.739 6.541 1.00 94.25 91 TRP A O 1
ATOM 735 N N . GLU A 1 92 ? -9.029 -14.553 4.339 1.00 92.19 92 GLU A N 1
ATOM 736 C CA . GLU A 1 92 ? -10.240 -15.266 3.905 1.00 92.19 92 GLU A CA 1
ATOM 737 C C . GLU A 1 92 ? -10.274 -16.723 4.380 1.00 92.19 92 GLU A C 1
ATOM 739 O O . GLU A 1 92 ? -11.342 -17.227 4.749 1.00 92.19 92 GLU A O 1
ATOM 744 N N . ARG A 1 93 ? -9.103 -17.374 4.393 1.00 92.56 93 ARG A N 1
ATOM 745 C CA . ARG A 1 93 ? -8.900 -18.749 4.874 1.00 92.56 93 ARG A CA 1
ATOM 746 C C . ARG A 1 93 ? -8.799 -18.853 6.398 1.00 92.56 93 ARG A C 1
ATOM 748 O O . ARG A 1 93 ? -8.837 -19.965 6.913 1.00 92.56 93 ARG A O 1
ATOM 755 N N . SER A 1 94 ? -8.628 -17.736 7.102 1.00 92.88 94 SER A N 1
ATOM 756 C CA . SER A 1 94 ? -8.485 -17.725 8.557 1.00 92.88 94 SER A CA 1
ATOM 757 C C . SER A 1 94 ? -9.840 -17.876 9.242 1.00 92.88 94 SER A C 1
ATOM 759 O O . SER A 1 94 ? -10.805 -17.210 8.860 1.00 92.88 94 SER A O 1
ATOM 761 N N . ASP A 1 95 ? -9.909 -18.698 10.289 1.00 92.81 95 ASP A N 1
ATOM 762 C CA . ASP A 1 95 ? -11.134 -18.879 11.081 1.00 92.81 95 ASP A CA 1
ATOM 763 C C . ASP A 1 95 ? -11.443 -17.653 11.959 1.00 92.81 95 ASP A C 1
ATOM 765 O O . ASP A 1 95 ? -12.599 -17.283 12.154 1.00 92.81 95 ASP A O 1
ATOM 769 N N . ASP A 1 96 ? -10.404 -16.995 12.475 1.00 92.31 96 ASP A N 1
ATOM 770 C CA . ASP A 1 96 ? -10.488 -15.850 13.387 1.00 92.31 96 ASP A CA 1
ATOM 771 C C . ASP A 1 96 ? -10.731 -14.507 12.676 1.00 92.31 96 ASP A C 1
ATOM 773 O O . ASP A 1 96 ? -11.194 -13.556 13.310 1.00 92.31 96 ASP A O 1
ATOM 777 N N . ARG A 1 97 ? -10.440 -14.430 11.368 1.00 90.06 97 ARG A N 1
ATOM 778 C CA . ARG A 1 97 ? -10.652 -13.262 10.490 1.00 90.06 97 ARG A CA 1
ATOM 779 C C . ARG A 1 97 ? -10.292 -11.935 11.169 1.00 90.06 97 ARG A C 1
ATOM 781 O O . ARG A 1 97 ? -11.145 -11.047 11.309 1.00 90.06 97 ARG A O 1
ATOM 788 N N . PRO A 1 98 ? -9.028 -11.757 11.590 1.00 90.00 98 PRO A N 1
ATOM 789 C CA . PRO A 1 98 ? -8.640 -10.634 12.422 1.00 90.00 98 PRO A CA 1
ATOM 790 C C . PRO A 1 98 ? -8.862 -9.326 11.670 1.00 90.00 98 PRO A C 1
ATOM 792 O O . PRO A 1 98 ? -8.454 -9.145 10.524 1.00 90.00 98 PRO A O 1
ATOM 795 N N . ARG A 1 99 ? -9.530 -8.373 12.318 1.00 87.25 99 ARG A N 1
ATOM 796 C CA . ARG A 1 99 ? -9.903 -7.110 11.668 1.00 87.25 99 ARG A CA 1
ATOM 797 C C . ARG A 1 99 ? -8.685 -6.251 11.286 1.00 87.25 99 ARG A C 1
ATOM 799 O O . ARG A 1 99 ? -8.785 -5.437 10.372 1.00 87.25 99 ARG A O 1
ATOM 806 N N . SER A 1 100 ? -7.538 -6.485 11.925 1.00 87.44 100 SER A N 1
ATOM 807 C CA . SER A 1 100 ? -6.254 -5.837 11.631 1.00 87.44 100 SER A CA 1
ATOM 808 C C . SER A 1 100 ? -5.641 -6.208 10.278 1.00 87.44 100 SER A C 1
ATOM 810 O O . SER A 1 100 ? -4.721 -5.529 9.838 1.00 87.44 100 SER A O 1
ATOM 812 N N . SER A 1 101 ? -6.130 -7.253 9.609 1.00 90.50 101 SER A N 1
ATOM 813 C CA . SER A 1 101 ? -5.727 -7.608 8.241 1.00 90.50 101 SER A CA 1
ATOM 814 C C 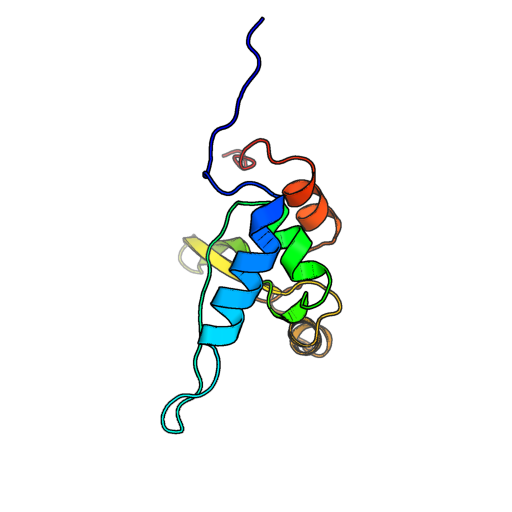. SER A 1 101 ? -6.923 -7.845 7.316 1.00 90.50 101 SER A C 1
ATOM 816 O O . SER A 1 101 ? -6.766 -8.379 6.220 1.00 90.50 101 SER A O 1
ATOM 818 N N . ALA A 1 102 ? -8.120 -7.418 7.733 1.00 94.50 102 ALA A N 1
ATOM 819 C CA . ALA A 1 102 ? -9.329 -7.567 6.934 1.00 94.50 102 ALA A CA 1
ATOM 820 C C . ALA A 1 102 ? -9.218 -6.785 5.618 1.00 94.50 102 ALA A C 1
ATOM 822 O O . ALA A 1 102 ? -8.902 -5.593 5.668 1.00 94.50 102 ALA A O 1
ATOM 823 N N . PRO A 1 103 ? -9.522 -7.391 4.459 1.00 96.75 103 PRO A N 1
ATOM 824 C CA . PRO A 1 103 ? -9.492 -6.686 3.189 1.00 96.75 103 PRO A CA 1
ATOM 825 C C . PRO A 1 103 ? -10.374 -5.439 3.208 1.00 96.75 103 PRO A C 1
ATOM 827 O O . PRO A 1 103 ? -11.470 -5.433 3.779 1.00 96.75 103 PRO A O 1
ATOM 830 N N . VAL A 1 104 ? -9.902 -4.366 2.580 1.00 95.88 104 VAL A N 1
ATOM 831 C CA . VAL A 1 104 ? -10.661 -3.114 2.516 1.00 95.88 104 VAL A CA 1
ATOM 832 C C . VAL A 1 104 ? -11.930 -3.305 1.691 1.00 95.88 104 VAL A C 1
ATOM 834 O O . VAL A 1 104 ? -11.922 -3.924 0.630 1.00 95.88 104 VAL A O 1
ATOM 837 N N . SER A 1 105 ? -13.052 -2.752 2.156 1.00 93.62 105 SER A N 1
ATOM 838 C CA . SER A 1 105 ? -14.295 -2.828 1.390 1.00 93.62 105 SER A CA 1
ATOM 839 C C . SER A 1 105 ? -14.187 -2.028 0.089 1.00 93.62 105 SER A C 1
ATOM 841 O O . SER A 1 105 ? -13.616 -0.934 0.054 1.00 93.62 105 SER A O 1
ATOM 843 N N . ARG A 1 106 ? -14.811 -2.532 -0.984 1.00 90.94 106 ARG A N 1
ATOM 844 C CA . ARG A 1 106 ? -14.863 -1.818 -2.274 1.00 90.94 106 ARG A CA 1
ATOM 845 C C . ARG A 1 106 ? -15.439 -0.408 -2.128 1.00 90.94 106 ARG A C 1
ATOM 847 O O . ARG A 1 106 ? -14.951 0.505 -2.777 1.00 90.94 106 ARG A O 1
ATOM 854 N N . SER A 1 107 ? -16.418 -0.216 -1.243 1.00 90.94 107 SER A N 1
ATOM 855 C CA . SER A 1 107 ? -17.004 1.098 -0.961 1.00 90.94 107 SER A CA 1
ATOM 856 C C . SER A 1 107 ? -16.010 2.066 -0.315 1.00 90.94 107 SER A C 1
ATOM 858 O O . SER A 1 107 ? -15.959 3.221 -0.724 1.00 90.94 107 SER A O 1
ATOM 860 N N . LYS A 1 108 ? -15.190 1.616 0.651 1.00 90.56 108 LYS A N 1
ATOM 861 C CA . LYS A 1 108 ? -14.170 2.468 1.290 1.00 90.56 108 LYS A CA 1
ATOM 862 C C . LYS A 1 108 ? -13.065 2.845 0.301 1.00 90.56 108 LYS A C 1
ATOM 864 O O . LYS A 1 108 ? -12.636 3.993 0.276 1.00 90.56 108 LYS A O 1
ATOM 869 N N . LEU A 1 109 ? -12.657 1.899 -0.547 1.00 91.38 109 LEU A N 1
ATOM 870 C CA . LEU A 1 109 ? -11.709 2.162 -1.628 1.00 91.38 109 LEU A CA 1
ATOM 871 C C . LEU A 1 109 ? -12.284 3.153 -2.651 1.00 91.38 109 LEU A C 1
ATOM 873 O O . LEU A 1 109 ? -11.625 4.123 -3.003 1.00 91.38 109 LEU A O 1
ATOM 877 N N . PHE A 1 110 ? -13.533 2.958 -3.077 1.00 90.62 110 PHE A N 1
ATOM 878 C CA . PHE A 1 110 ? -14.220 3.871 -3.991 1.00 90.62 110 PHE A CA 1
ATOM 879 C C . PHE A 1 110 ? -14.338 5.287 -3.408 1.00 90.62 110 PHE A C 1
ATOM 881 O O . PHE A 1 110 ? -14.067 6.259 -4.108 1.00 90.62 110 PHE A O 1
ATOM 888 N N . ALA A 1 111 ? -14.675 5.411 -2.120 1.00 89.31 111 ALA A N 1
ATOM 889 C CA . ALA A 1 111 ? -14.725 6.700 -1.437 1.00 89.31 111 ALA A CA 1
ATOM 890 C C . ALA A 1 111 ? -13.368 7.422 -1.493 1.00 89.31 111 ALA A C 1
ATOM 892 O O . ALA A 1 111 ? -13.321 8.580 -1.896 1.00 89.31 111 ALA A O 1
ATOM 893 N N . PHE A 1 112 ? -12.267 6.722 -1.198 1.00 88.81 112 PHE A N 1
ATOM 894 C CA . PHE A 1 112 ? -10.915 7.279 -1.308 1.00 88.81 112 PHE A CA 1
ATOM 895 C C . PHE A 1 112 ? -10.567 7.719 -2.742 1.00 88.81 112 PHE A C 1
ATOM 897 O O . PHE A 1 112 ? -9.986 8.783 -2.941 1.00 88.81 112 PHE A O 1
ATOM 904 N N . LEU A 1 113 ? -10.940 6.925 -3.750 1.00 89.50 113 LEU A N 1
ATOM 905 C CA . LEU A 1 113 ? -10.577 7.182 -5.145 1.00 89.50 113 LEU A CA 1
ATOM 906 C C . LEU A 1 113 ? -11.365 8.321 -5.807 1.00 89.50 113 LEU A C 1
ATOM 908 O O . LEU A 1 113 ? -10.818 8.999 -6.676 1.00 89.50 113 LEU A O 1
ATOM 912 N N . TYR A 1 114 ? -12.632 8.514 -5.431 1.00 82.44 114 TYR A N 1
ATOM 913 C CA . TYR A 1 114 ? -13.554 9.414 -6.141 1.00 82.44 114 TYR A CA 1
ATOM 914 C C . TYR A 1 114 ? -14.111 10.555 -5.287 1.00 82.44 114 TYR A C 1
ATOM 916 O O . TYR A 1 114 ? -14.660 11.506 -5.841 1.00 82.44 114 TYR A O 1
ATOM 924 N N . ASN A 1 115 ? -13.956 10.500 -3.963 1.00 70.44 115 ASN A N 1
ATOM 925 C CA . ASN A 1 115 ? -14.331 11.582 -3.059 1.00 70.44 115 ASN A CA 1
ATOM 926 C C . ASN A 1 115 ? -13.180 11.901 -2.087 1.00 70.44 115 ASN A C 1
ATOM 928 O O . ASN A 1 115 ? -13.279 11.589 -0.902 1.00 70.44 115 ASN A O 1
ATOM 932 N N . PRO A 1 116 ? -12.092 12.546 -2.551 1.00 58.62 116 PRO A N 1
ATOM 933 C CA . PRO A 1 116 ? -10.918 12.861 -1.726 1.00 58.62 116 PRO A CA 1
ATOM 934 C C . PRO A 1 116 ? -11.170 13.963 -0.669 1.00 58.62 116 PRO A C 1
ATOM 936 O O . PRO A 1 116 ? -10.236 14.626 -0.218 1.00 58.62 116 PRO A O 1
ATOM 939 N N . SER A 1 117 ? -12.427 14.207 -0.296 1.00 51.16 117 SER A N 1
ATOM 940 C CA . SER A 1 117 ? -12.836 15.267 0.623 1.00 51.16 117 SER A CA 1
ATOM 941 C C . SER A 1 117 ? -12.787 14.760 2.064 1.00 51.16 117 SER A C 1
ATOM 943 O O . SER A 1 117 ? -13.734 14.117 2.491 1.00 51.16 117 SER A O 1
ATOM 945 N N . GLU A 1 118 ? -11.672 15.082 2.731 1.00 50.44 118 GLU A N 1
ATOM 946 C CA . GLU A 1 118 ? -11.354 15.058 4.174 1.00 50.44 118 GLU A CA 1
ATOM 947 C C . GLU A 1 118 ? -11.645 13.769 4.975 1.00 50.44 118 GLU A C 1
ATOM 949 O O . GLU A 1 118 ? -12.603 13.047 4.711 1.00 50.44 118 GLU A O 1
ATOM 954 N N . PRO A 1 119 ? -10.779 13.413 5.947 1.00 46.94 119 PRO A N 1
ATOM 955 C CA . PRO A 1 119 ? -11.080 12.312 6.854 1.00 46.94 119 PRO A CA 1
ATOM 956 C C . PRO A 1 119 ? -12.446 12.559 7.502 1.00 46.94 119 PRO A C 1
ATOM 958 O O . PRO A 1 119 ? -12.707 13.661 7.977 1.00 46.94 119 PRO A O 1
ATOM 961 N N . GLU A 1 120 ? -13.307 11.537 7.528 1.00 46.97 120 GLU A N 1
ATOM 962 C CA . GLU A 1 120 ? -14.420 11.518 8.476 1.00 46.97 120 GLU A CA 1
ATOM 963 C C . GLU A 1 120 ? -13.794 11.682 9.868 1.00 46.97 120 GLU A C 1
ATOM 965 O O . GLU A 1 120 ? -13.185 10.743 10.389 1.00 46.97 120 GLU A O 1
ATOM 970 N N . GLU A 1 121 ? -13.887 12.882 10.446 1.00 42.41 121 GLU A N 1
ATOM 971 C CA . GLU A 1 121 ? -13.859 13.031 11.894 1.00 42.41 121 GLU A CA 1
ATOM 972 C C . GLU A 1 121 ? -14.978 12.126 12.400 1.00 42.41 121 GLU A C 1
ATOM 974 O O . GLU A 1 121 ? -16.164 12.398 12.232 1.00 42.41 121 GLU A O 1
ATOM 979 N N . THR A 1 122 ? -14.602 10.958 12.912 1.00 43.88 122 THR A N 1
ATOM 980 C CA . THR A 1 122 ? -15.538 10.130 13.654 1.00 43.88 122 THR A CA 1
ATOM 981 C C . THR A 1 122 ? -15.891 10.913 14.909 1.00 43.88 122 THR A C 1
ATOM 983 O O . THR A 1 122 ? -15.018 11.069 15.765 1.00 43.88 122 THR A O 1
ATOM 986 N N . ASP A 1 123 ? -17.128 11.413 14.955 1.00 40.91 123 ASP A N 1
ATOM 987 C CA . ASP A 1 123 ? -17.744 12.103 16.091 1.00 40.91 123 ASP A CA 1
ATOM 988 C C . ASP A 1 123 ? -17.368 11.461 17.443 1.00 40.91 123 ASP A C 1
ATOM 990 O O . ASP A 1 123 ? -17.256 10.232 17.563 1.00 40.91 123 ASP A O 1
ATOM 994 N N . GLU A 1 124 ? -17.166 12.346 18.425 1.00 35.25 124 GLU A N 1
ATOM 995 C CA . GLU A 1 124 ? -16.795 12.127 19.834 1.00 35.25 124 GLU A CA 1
ATOM 996 C C . GLU A 1 124 ? -17.523 10.969 20.548 1.00 35.25 124 GLU A C 1
ATOM 998 O O . GLU A 1 124 ? -18.762 10.825 20.417 1.00 35.25 124 GLU A O 1
#

Radius of gyration: 17.61 Å; chains: 1; bounding box: 42×51×49 Å

Foldseek 3Di:
DDDPPPCPDPADLVCLLVVVVVQVVQQPDDPNHGGDDDDDDLDLSNQVNCCPPHQLNAWDWDWDWDQDPVRDIDIDTATEGAPPHPQQVVLVPDPPSDPSHHHDDPVVSCCSNPPVPDDPPPDD